Protein AF-A0A098M2M5-F1 (afdb_monomer_lite)

Foldseek 3Di:
DKKKKKFFAAPVRFTPDIDMDPPVCVPVVQVVQQVVCVVVVGQFMWMWMDDPRDTDDTDTDGPDPVSVVVVVVLQVVQQDPVRDGPVVVVVPDDRPPPDDDPDPDVDDDDDDDDDD

Organism: NCBI:txid268407

Secondary structure (DSSP, 8-state):
--EEEEEEE-TTS-EEEEEEEEGGGHHHHHHHHHHHHHHTT-SEEEEEEEETTEEEEEEEE-S-HHHHHHHHHHHGGGB-TTS-B-HHHHHTS--TT--S----SS----------

Structure (mmCIF, N/CA/C/O backbone):
data_AF-A0A098M2M5-F1
#
_entry.id   AF-A0A098M2M5-F1
#
loop_
_atom_site.group_PDB
_atom_site.id
_atom_site.type_symbol
_atom_site.label_atom_id
_atom_site.label_alt_id
_atom_site.label_comp_id
_atom_site.label_asym_id
_atom_site.label_entity_id
_atom_site.label_seq_id
_atom_site.pdbx_PDB_ins_code
_atom_site.Cartn_x
_atom_site.Cartn_y
_atom_site.Cartn_z
_atom_site.occupancy
_atom_site.B_iso_or_equiv
_atom_site.auth_seq_id
_atom_site.auth_comp_id
_atom_site.auth_asym_id
_atom_site.auth_atom_id
_atom_site.pdbx_PDB_model_num
ATOM 1 N N . MET A 1 1 ? -16.613 -8.668 6.244 1.00 77.12 1 MET A N 1
ATOM 2 C CA . MET A 1 1 ? -15.663 -9.357 5.345 1.00 77.12 1 MET A CA 1
ATOM 3 C C . MET A 1 1 ? -14.318 -8.645 5.441 1.00 77.12 1 MET A C 1
ATOM 5 O O . MET A 1 1 ? -14.329 -7.420 5.423 1.00 77.12 1 MET A O 1
ATOM 9 N N . LYS A 1 2 ? -13.206 -9.375 5.626 1.00 89.12 2 LYS A N 1
ATOM 10 C CA . LYS A 1 2 ? -11.846 -8.799 5.665 1.00 89.12 2 LYS A CA 1
ATOM 11 C C . LYS A 1 2 ? -11.382 -8.573 4.219 1.00 89.12 2 LYS A C 1
ATOM 13 O O . LYS A 1 2 ? -11.478 -9.492 3.402 1.00 89.12 2 LYS A O 1
ATOM 18 N N . THR A 1 3 ? -10.924 -7.371 3.895 1.00 90.62 3 THR A N 1
ATOM 19 C CA . THR A 1 3 ? -10.459 -6.990 2.549 1.00 90.62 3 THR A CA 1
ATOM 20 C C . THR A 1 3 ? -9.051 -6.428 2.622 1.00 90.62 3 THR A C 1
ATOM 22 O O . THR A 1 3 ? -8.657 -5.887 3.652 1.00 90.62 3 THR A O 1
ATOM 25 N N . VAL A 1 4 ? -8.298 -6.536 1.534 1.00 89.88 4 VAL A N 1
ATOM 26 C CA . VAL A 1 4 ? -6.998 -5.873 1.387 1.00 89.88 4 VAL A CA 1
ATOM 27 C C . VAL A 1 4 ? -7.114 -4.859 0.274 1.00 89.88 4 VAL A C 1
ATOM 29 O O . VAL A 1 4 ? -7.625 -5.181 -0.796 1.00 89.88 4 VAL A O 1
ATOM 32 N N . ARG A 1 5 ? -6.678 -3.638 0.552 1.00 90.06 5 ARG A N 1
ATOM 33 C CA . ARG A 1 5 ? -6.447 -2.610 -0.452 1.00 90.06 5 ARG A CA 1
ATOM 34 C C . ARG A 1 5 ? -4.983 -2.670 -0.848 1.00 90.06 5 ARG A C 1
ATOM 36 O O . ARG A 1 5 ? -4.138 -2.717 0.037 1.00 90.06 5 ARG A O 1
ATOM 43 N N . LEU A 1 6 ? -4.726 -2.671 -2.143 1.00 90.25 6 LEU A N 1
ATOM 44 C CA . LEU A 1 6 ? -3.400 -2.628 -2.745 1.00 90.25 6 LEU A CA 1
ATOM 45 C C . LEU A 1 6 ? -3.309 -1.334 -3.550 1.00 90.25 6 LEU A C 1
ATOM 47 O O . LEU A 1 6 ? -4.289 -0.947 -4.194 1.00 90.25 6 LEU A O 1
ATOM 51 N N . SER A 1 7 ? -2.159 -0.678 -3.505 1.00 89.25 7 SER A N 1
ATOM 52 C CA . SER A 1 7 ? -1.897 0.573 -4.199 1.00 89.25 7 SER A CA 1
ATOM 53 C C . SER A 1 7 ? -0.490 0.557 -4.790 1.00 89.25 7 SER A C 1
ATOM 55 O O . SER A 1 7 ? 0.475 0.311 -4.071 1.00 89.25 7 SER A O 1
ATOM 57 N N . LEU A 1 8 ? -0.362 0.848 -6.085 1.00 88.81 8 LEU A N 1
ATOM 58 C CA . LEU A 1 8 ? 0.947 1.042 -6.718 1.00 88.81 8 LEU A CA 1
ATOM 59 C C . LEU A 1 8 ? 1.450 2.449 -6.413 1.00 88.81 8 LEU A C 1
ATOM 61 O O . LEU A 1 8 ? 0.696 3.420 -6.549 1.00 88.81 8 LEU A O 1
ATOM 65 N N . ILE A 1 9 ? 2.718 2.545 -6.026 1.00 83.88 9 ILE A N 1
ATOM 66 C CA . ILE A 1 9 ? 3.387 3.802 -5.699 1.00 83.88 9 ILE A CA 1
ATOM 67 C C . ILE A 1 9 ? 4.444 4.079 -6.761 1.00 83.88 9 ILE A C 1
ATOM 69 O O . ILE A 1 9 ? 5.334 3.260 -6.952 1.00 83.88 9 ILE A O 1
ATOM 73 N N . ASN A 1 10 ? 4.387 5.221 -7.444 1.00 85.12 10 ASN A N 1
ATOM 74 C CA . ASN A 1 10 ? 5.430 5.603 -8.402 1.00 85.12 10 ASN A CA 1
ATOM 75 C C . ASN A 1 10 ? 6.724 6.050 -7.691 1.00 85.12 10 ASN A C 1
ATOM 77 O O . ASN A 1 10 ? 6.763 6.232 -6.474 1.00 85.12 10 ASN A O 1
ATOM 81 N N . ARG A 1 11 ? 7.796 6.289 -8.456 1.00 82.31 11 ARG A N 1
ATOM 82 C CA . ARG A 1 11 ? 9.105 6.730 -7.922 1.00 82.31 11 ARG A CA 1
ATOM 83 C C . ARG A 1 11 ? 9.077 8.078 -7.197 1.00 82.31 11 ARG A C 1
ATOM 85 O O . ARG A 1 11 ? 10.012 8.387 -6.470 1.00 82.31 11 ARG A O 1
ATOM 92 N N . GLN A 1 12 ? 8.022 8.867 -7.375 1.00 77.12 12 GLN A N 1
ATOM 93 C CA . GLN A 1 12 ? 7.797 10.138 -6.691 1.00 77.12 12 GLN A CA 1
ATOM 94 C C . GLN A 1 12 ? 7.015 9.969 -5.375 1.00 77.12 12 GLN A C 1
ATOM 96 O O . GLN A 1 12 ? 6.687 10.964 -4.732 1.00 77.12 12 GLN A O 1
ATOM 101 N N . GLY A 1 13 ? 6.702 8.733 -4.966 1.00 73.38 13 GLY A N 1
ATOM 102 C CA . GLY A 1 13 ? 5.946 8.448 -3.744 1.00 73.38 13 GLY A CA 1
ATOM 103 C C . GLY A 1 13 ? 4.438 8.686 -3.882 1.00 73.38 13 GLY A C 1
ATOM 104 O O . GLY A 1 13 ? 3.738 8.831 -2.880 1.00 73.38 13 GLY A O 1
ATOM 105 N N . GLN A 1 14 ? 3.920 8.761 -5.109 1.00 79.06 14 GLN A N 1
ATOM 106 C CA . GLN A 1 14 ? 2.508 9.021 -5.382 1.00 79.06 14 GLN A CA 1
ATOM 107 C C . GLN A 1 14 ? 1.760 7.721 -5.665 1.00 79.06 14 GLN A C 1
ATOM 109 O O . GLN A 1 14 ? 2.251 6.848 -6.379 1.00 79.06 14 GLN A O 1
ATOM 114 N N . ILE A 1 15 ? 0.535 7.625 -5.149 1.00 81.81 15 ILE A N 1
ATOM 115 C CA . ILE A 1 15 ? -0.385 6.536 -5.482 1.00 81.81 15 ILE A CA 1
ATOM 116 C C . ILE A 1 15 ? -0.893 6.751 -6.908 1.00 81.81 15 ILE A C 1
ATOM 118 O O . ILE A 1 15 ? -1.547 7.754 -7.181 1.00 81.81 15 ILE A O 1
ATOM 122 N N . ILE A 1 16 ? -0.628 5.795 -7.793 1.00 82.69 16 ILE A N 1
ATOM 123 C CA . ILE A 1 16 ? -1.061 5.846 -9.201 1.00 82.69 16 ILE A CA 1
ATOM 124 C C . ILE A 1 16 ? -2.231 4.909 -9.502 1.00 82.69 16 ILE A C 1
ATOM 126 O O . ILE A 1 16 ? -2.986 5.126 -10.444 1.00 82.69 16 ILE A O 1
ATOM 130 N N . ASN A 1 17 ? -2.395 3.854 -8.707 1.00 85.38 17 ASN A N 1
ATOM 131 C CA . ASN A 1 17 ? -3.470 2.885 -8.861 1.00 85.38 17 ASN A CA 1
ATOM 132 C C . ASN A 1 17 ? -3.856 2.355 -7.483 1.00 85.38 17 ASN A C 1
ATOM 134 O O . ASN A 1 17 ? -3.009 2.268 -6.596 1.00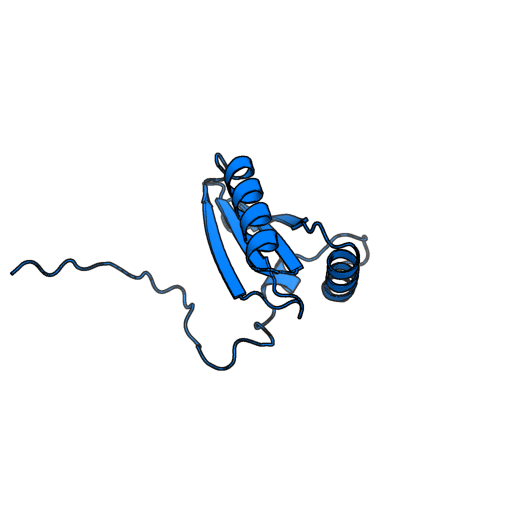 85.38 17 ASN A O 1
ATOM 138 N N . THR A 1 18 ? -5.130 2.034 -7.281 1.00 88.00 18 THR A N 1
ATOM 139 C CA . THR A 1 18 ? -5.633 1.412 -6.059 1.00 88.00 18 THR A CA 1
ATOM 140 C C . THR A 1 18 ? -6.762 0.446 -6.383 1.00 88.00 18 THR A C 1
ATOM 142 O O . THR A 1 18 ? -7.718 0.799 -7.068 1.00 88.00 18 THR A O 1
ATOM 145 N N . TRP A 1 19 ? -6.697 -0.759 -5.827 1.00 88.69 19 TRP A N 1
ATOM 146 C CA . TRP A 1 19 ? -7.754 -1.761 -5.942 1.00 88.69 19 TRP A CA 1
ATOM 147 C C . TRP A 1 19 ? -7.951 -2.499 -4.622 1.00 88.69 19 TRP A C 1
ATOM 149 O O . TRP A 1 19 ? -7.208 -2.321 -3.656 1.00 88.69 19 TRP A O 1
ATOM 159 N N . SER A 1 20 ? -9.021 -3.285 -4.526 1.00 91.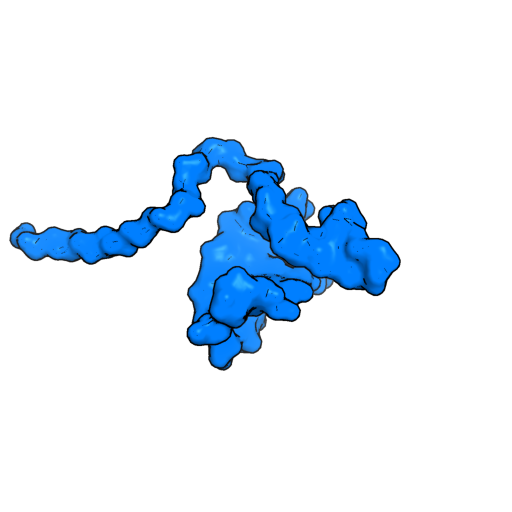00 20 SER A N 1
ATOM 160 C CA . SER A 1 20 ? -9.337 -4.049 -3.319 1.00 91.00 20 SER A CA 1
ATOM 161 C C . SER A 1 20 ? -9.721 -5.480 -3.653 1.00 91.00 20 SER A C 1
ATOM 163 O O . SER A 1 20 ? -10.413 -5.740 -4.633 1.00 91.00 20 SER A O 1
ATOM 165 N N . ILE A 1 21 ? -9.287 -6.404 -2.803 1.00 90.19 21 ILE A N 1
ATOM 166 C CA . ILE A 1 21 ? -9.509 -7.840 -2.952 1.00 90.19 21 ILE A CA 1
ATOM 167 C C . ILE A 1 21 ? -9.967 -8.479 -1.631 1.00 90.19 21 ILE A C 1
ATOM 169 O O . ILE A 1 21 ? -9.748 -7.921 -0.548 1.00 90.19 21 ILE A O 1
ATOM 173 N N . PRO A 1 22 ? -10.579 -9.675 -1.673 1.00 92.75 22 PRO A N 1
ATOM 174 C CA . PRO A 1 22 ? -10.812 -10.476 -0.476 1.00 92.75 22 PRO A CA 1
ATOM 175 C C . PRO A 1 22 ? -9.498 -10.843 0.223 1.00 92.75 22 PRO A C 1
ATOM 177 O O . PRO A 1 22 ? -8.547 -11.272 -0.427 1.00 92.75 22 PRO A O 1
ATOM 180 N N . TYR A 1 23 ? -9.460 -10.776 1.558 1.00 90.56 23 TYR A N 1
ATOM 181 C CA . TYR A 1 23 ? -8.251 -11.086 2.339 1.00 90.56 23 TYR A CA 1
ATOM 182 C C . TYR A 1 23 ? -7.686 -12.495 2.110 1.00 90.56 23 TYR A C 1
ATOM 184 O O . TYR A 1 23 ? -6.475 -12.701 2.205 1.00 90.56 23 TYR A O 1
ATOM 192 N N . ALA A 1 24 ? -8.548 -13.452 1.760 1.00 92.50 24 ALA A N 1
ATOM 193 C CA . ALA A 1 24 ? -8.145 -14.815 1.421 1.00 92.50 24 ALA A CA 1
ATOM 194 C C . ALA A 1 24 ? -7.171 -14.886 0.227 1.00 92.50 24 ALA A C 1
ATOM 196 O O . ALA A 1 24 ? -6.421 -15.846 0.124 1.00 92.50 24 ALA A O 1
ATOM 197 N N . ARG A 1 25 ? -7.155 -13.873 -0.653 1.00 90.81 25 ARG A N 1
ATOM 198 C CA . ARG A 1 25 ? -6.308 -13.825 -1.858 1.00 90.81 25 ARG A CA 1
ATOM 199 C C . ARG A 1 25 ? -5.093 -12.903 -1.722 1.00 90.81 25 ARG A C 1
ATOM 201 O O . ARG A 1 25 ? -4.433 -12.633 -2.716 1.00 90.81 25 ARG A O 1
ATOM 208 N N . ARG A 1 26 ? -4.810 -12.388 -0.519 1.00 90.12 26 ARG A N 1
ATOM 209 C CA . ARG A 1 26 ? -3.832 -11.301 -0.340 1.00 90.12 26 ARG A CA 1
ATOM 210 C C . ARG A 1 26 ? -2.415 -11.643 -0.790 1.00 90.12 26 ARG A C 1
ATOM 212 O O . ARG A 1 26 ? -1.777 -10.768 -1.339 1.00 90.12 26 ARG A O 1
ATOM 219 N N . ILE A 1 27 ? -1.959 -12.878 -0.561 1.00 89.38 27 ILE A N 1
ATOM 220 C CA . ILE A 1 27 ? -0.575 -13.286 -0.850 1.00 89.38 27 ILE A CA 1
ATOM 221 C C . ILE A 1 27 ? -0.361 -13.273 -2.363 1.00 89.38 27 ILE A C 1
ATOM 223 O O . ILE A 1 27 ? 0.362 -12.426 -2.860 1.00 89.38 27 ILE A O 1
ATOM 227 N N . ALA A 1 28 ? -1.139 -14.077 -3.094 1.00 91.44 28 ALA A N 1
ATOM 228 C CA . ALA A 1 28 ? -1.064 -14.123 -4.553 1.00 91.44 28 ALA A CA 1
ATOM 229 C C . ALA A 1 28 ? -1.280 -12.751 -5.218 1.00 91.44 28 ALA A C 1
ATOM 231 O O . ALA A 1 28 ? -0.683 -12.452 -6.243 1.00 91.44 28 ALA A O 1
ATOM 232 N N . ALA A 1 29 ? -2.145 -11.903 -4.655 1.00 89.44 29 ALA A N 1
ATOM 233 C CA . ALA A 1 29 ? -2.354 -10.565 -5.197 1.00 89.44 29 ALA A CA 1
ATOM 234 C C . ALA A 1 29 ? -1.226 -9.581 -4.865 1.00 89.44 29 ALA A C 1
ATOM 236 O O . ALA A 1 29 ? -1.035 -8.644 -5.632 1.00 89.44 29 ALA A O 1
ATOM 237 N N . LEU A 1 30 ? -0.530 -9.756 -3.738 1.00 90.75 30 LEU A N 1
ATOM 238 C CA . LEU A 1 30 ? 0.649 -8.966 -3.397 1.00 90.75 30 LEU A CA 1
ATOM 239 C C . LEU A 1 30 ? 1.817 -9.357 -4.301 1.00 90.75 30 LEU A C 1
ATOM 241 O O . LEU A 1 30 ? 2.434 -8.460 -4.854 1.00 90.75 30 LEU A O 1
ATOM 245 N N . ASP A 1 31 ? 2.034 -10.654 -4.531 1.00 91.69 31 ASP A N 1
ATOM 246 C CA . ASP A 1 31 ? 3.075 -11.148 -5.443 1.00 91.69 31 ASP A CA 1
ATOM 247 C C . ASP A 1 31 ? 2.888 -10.550 -6.847 1.00 91.69 31 ASP A C 1
ATOM 249 O O . ASP A 1 31 ? 3.756 -9.846 -7.350 1.00 91.69 31 ASP A O 1
ATOM 253 N N . VAL A 1 32 ? 1.681 -10.675 -7.414 1.00 92.00 32 VAL A N 1
ATOM 254 C CA . VAL A 1 32 ? 1.348 -10.078 -8.722 1.00 92.00 32 VAL A CA 1
ATOM 255 C C . VAL A 1 32 ? 1.487 -8.551 -8.718 1.00 92.00 32 VAL A C 1
ATOM 257 O O . VAL A 1 32 ? 1.855 -7.953 -9.728 1.00 92.00 32 VAL A O 1
ATOM 260 N N . ALA A 1 33 ? 1.163 -7.884 -7.607 1.00 90.88 33 ALA A N 1
ATOM 261 C CA . ALA A 1 33 ? 1.317 -6.436 -7.503 1.00 90.88 33 ALA A CA 1
ATOM 262 C C . ALA A 1 33 ? 2.791 -6.017 -7.483 1.00 90.88 33 ALA A C 1
ATOM 264 O O . ALA A 1 33 ? 3.122 -4.978 -8.052 1.00 90.88 33 ALA A O 1
ATOM 265 N N . MET A 1 34 ? 3.645 -6.799 -6.822 1.00 91.44 34 MET A N 1
ATOM 266 C CA . MET A 1 34 ? 5.083 -6.567 -6.732 1.00 91.44 34 MET A CA 1
ATOM 267 C C . MET A 1 34 ? 5.759 -6.795 -8.083 1.00 91.44 34 MET A C 1
ATOM 269 O O . MET A 1 34 ? 6.490 -5.911 -8.525 1.00 91.44 34 MET A O 1
ATOM 273 N N . ASP A 1 35 ? 5.427 -7.885 -8.779 1.00 92.25 35 ASP A N 1
ATOM 274 C CA . ASP A 1 35 ? 5.911 -8.155 -10.141 1.00 92.25 35 ASP A CA 1
ATOM 275 C C . ASP A 1 35 ? 5.542 -7.000 -11.077 1.00 92.25 35 ASP A C 1
ATOM 277 O O . ASP A 1 35 ? 6.387 -6.418 -11.754 1.00 92.25 35 ASP A O 1
ATOM 281 N N . ARG A 1 36 ? 4.277 -6.571 -11.029 1.00 88.94 36 ARG A N 1
ATOM 282 C CA . ARG A 1 36 ? 3.799 -5.427 -11.807 1.00 88.94 36 ARG A CA 1
ATOM 283 C C . ARG A 1 36 ? 4.513 -4.125 -11.439 1.00 88.94 36 ARG A C 1
ATOM 285 O O . ARG A 1 36 ? 4.774 -3.300 -12.312 1.00 88.94 36 ARG A O 1
ATOM 292 N N . ALA A 1 37 ? 4.788 -3.899 -10.154 1.00 88.75 37 ALA A N 1
ATOM 293 C CA . ALA A 1 37 ? 5.525 -2.723 -9.711 1.00 88.75 37 ALA A CA 1
ATOM 294 C C . ALA A 1 37 ? 6.945 -2.706 -10.291 1.00 88.75 37 ALA A C 1
ATOM 296 O O . ALA A 1 37 ? 7.428 -1.644 -10.677 1.00 88.75 37 ALA A O 1
ATOM 297 N N . GLU A 1 38 ? 7.587 -3.864 -10.394 1.00 87.94 38 GLU A N 1
ATOM 298 C CA . GLU A 1 38 ? 8.910 -4.006 -10.991 1.00 87.94 38 GLU A CA 1
ATOM 299 C C . GLU A 1 38 ? 8.883 -3.799 -12.511 1.00 87.94 38 GLU A C 1
ATOM 301 O O . GLU A 1 38 ? 9.621 -2.953 -13.020 1.00 87.94 38 GLU A O 1
ATOM 306 N N . GLU A 1 39 ? 7.981 -4.484 -13.219 1.00 89.44 39 GLU A N 1
ATOM 307 C CA . GLU A 1 39 ? 7.825 -4.390 -14.678 1.00 89.44 39 GLU A CA 1
ATOM 308 C C . GLU A 1 39 ? 7.510 -2.964 -15.149 1.00 89.44 39 GLU A C 1
ATOM 310 O O . GLU A 1 39 ? 8.066 -2.484 -16.137 1.00 89.44 39 GLU A O 1
ATOM 315 N N . GLU A 1 40 ? 6.635 -2.259 -14.429 1.00 86.56 40 GLU A N 1
ATOM 316 C CA . GLU A 1 40 ? 6.231 -0.890 -14.762 1.00 86.56 40 GLU A CA 1
ATOM 317 C C . GLU A 1 40 ? 7.168 0.179 -14.154 1.00 86.56 40 GLU A C 1
ATOM 319 O O . GLU A 1 40 ? 6.964 1.380 -14.352 1.00 86.56 40 GLU A O 1
ATOM 324 N N . GLY A 1 41 ? 8.218 -0.227 -13.429 1.00 86.12 41 GLY A N 1
ATOM 325 C CA . GLY A 1 41 ? 9.237 0.673 -12.883 1.00 86.12 41 GLY A CA 1
ATOM 326 C C . GLY A 1 41 ? 8.774 1.541 -11.706 1.00 86.12 41 GLY A C 1
ATOM 327 O O . GLY A 1 41 ? 9.351 2.611 -11.465 1.00 86.12 41 GLY A O 1
ATOM 328 N N . HIS A 1 42 ? 7.766 1.093 -10.964 1.00 89.06 42 HIS A N 1
ATOM 329 C CA . HIS A 1 42 ? 7.215 1.746 -9.777 1.00 89.06 42 HIS A CA 1
ATOM 330 C C . HIS A 1 42 ? 8.148 1.640 -8.564 1.00 89.06 42 HIS A C 1
ATOM 332 O O . HIS A 1 42 ? 9.117 0.885 -8.539 1.00 89.06 42 HIS A O 1
ATO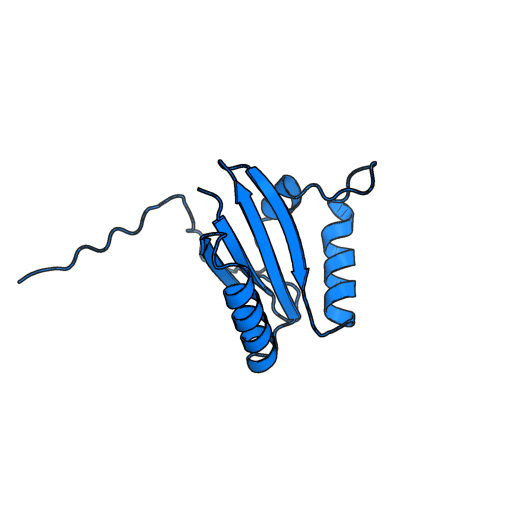M 338 N N . ALA A 1 43 ? 7.881 2.449 -7.540 1.00 86.50 43 ALA A N 1
ATOM 339 C CA . ALA A 1 43 ? 8.613 2.412 -6.279 1.00 86.50 43 ALA A CA 1
ATOM 340 C C . ALA A 1 43 ? 8.264 1.188 -5.435 1.00 86.50 43 ALA A C 1
ATOM 342 O O . ALA A 1 43 ? 9.106 0.752 -4.660 1.00 86.50 43 ALA A O 1
ATOM 343 N N . GLY A 1 44 ? 7.046 0.662 -5.539 1.00 90.69 44 GLY A N 1
ATOM 344 C CA . GLY A 1 44 ? 6.604 -0.493 -4.765 1.00 90.69 44 GLY A CA 1
ATOM 345 C C . GLY A 1 44 ? 5.092 -0.544 -4.602 1.00 90.69 44 GLY A C 1
ATOM 346 O O . GLY A 1 44 ? 4.345 0.181 -5.272 1.00 90.69 44 GLY A O 1
ATOM 347 N N . VAL A 1 45 ? 4.650 -1.391 -3.680 1.00 91.12 45 VAL A N 1
ATOM 348 C CA . VAL A 1 45 ? 3.241 -1.640 -3.388 1.00 91.12 45 VAL A CA 1
ATOM 349 C C . VAL A 1 45 ? 2.947 -1.253 -1.950 1.00 91.12 45 VAL A C 1
ATOM 351 O O . VAL A 1 45 ? 3.526 -1.776 -1.002 1.00 91.12 45 VAL A O 1
ATOM 354 N N . LEU A 1 46 ? 1.984 -0.360 -1.780 1.00 89.06 46 LEU A N 1
ATOM 355 C CA . LEU A 1 46 ? 1.366 -0.105 -0.493 1.00 89.06 46 LEU A CA 1
ATOM 356 C C . LEU A 1 46 ? 0.161 -1.028 -0.322 1.00 89.06 46 LEU A C 1
ATOM 358 O O . LEU A 1 46 ? -0.683 -1.116 -1.214 1.00 89.06 46 LEU A O 1
ATOM 362 N N . TRP A 1 47 ? 0.020 -1.665 0.837 1.00 89.31 47 TRP A N 1
ATOM 363 C CA . TRP A 1 47 ? -1.171 -2.446 1.142 1.00 89.31 47 TRP A CA 1
ATOM 364 C C . TRP A 1 47 ? -1.706 -2.210 2.542 1.00 89.31 47 TRP A C 1
ATOM 366 O O . TRP A 1 47 ? -0.994 -1.870 3.486 1.00 89.31 47 TRP A O 1
ATOM 376 N N . SER A 1 48 ? -3.023 -2.344 2.671 1.00 88.19 48 SER A N 1
ATOM 377 C CA . SER A 1 48 ? -3.722 -2.138 3.934 1.00 88.19 48 SER A CA 1
ATOM 378 C C . SER A 1 48 ? -4.876 -3.107 4.082 1.00 88.19 48 SER A C 1
ATOM 380 O O . SER A 1 48 ? -5.677 -3.321 3.170 1.00 88.19 48 SER A O 1
ATOM 382 N N . VAL A 1 49 ? -4.989 -3.681 5.267 1.00 88.75 49 VAL A N 1
ATOM 383 C CA . VAL A 1 49 ? -5.997 -4.673 5.602 1.00 88.75 49 VAL A CA 1
ATOM 384 C C . VAL A 1 49 ? -7.138 -3.999 6.341 1.00 88.75 49 VAL A C 1
ATOM 386 O O . VAL A 1 49 ? -6.937 -3.406 7.397 1.00 88.75 49 VAL A O 1
ATOM 389 N N . PHE A 1 50 ? -8.355 -4.163 5.837 1.00 85.50 50 PHE A N 1
ATOM 390 C CA . PHE A 1 50 ? -9.566 -3.622 6.439 1.00 85.50 50 PHE A CA 1
ATOM 391 C C . PHE A 1 50 ? -10.435 -4.738 7.007 1.00 85.50 50 PHE A C 1
ATOM 393 O O . PHE A 1 50 ? -10.728 -5.734 6.339 1.00 85.50 50 PHE A O 1
ATOM 400 N N . ASN A 1 51 ? -10.906 -4.550 8.236 1.00 85.44 51 ASN A N 1
ATOM 401 C CA . ASN A 1 51 ? -11.903 -5.406 8.861 1.00 85.44 51 ASN A CA 1
ATOM 402 C C . ASN A 1 51 ? -12.988 -4.540 9.505 1.00 85.44 51 ASN A C 1
ATOM 404 O O . ASN A 1 51 ? -12.697 -3.718 10.369 1.00 85.44 51 ASN A O 1
ATOM 408 N N . LYS A 1 52 ? -14.245 -4.716 9.075 1.00 83.19 52 LYS A N 1
ATOM 409 C CA . LYS A 1 52 ? -15.409 -3.959 9.582 1.00 83.19 52 LYS A CA 1
ATOM 410 C C . LYS A 1 52 ? -15.193 -2.429 9.578 1.00 83.19 52 LYS A C 1
ATOM 412 O O . LYS A 1 52 ? -15.537 -1.751 10.538 1.00 83.19 52 LYS A O 1
ATOM 417 N N . GLY A 1 53 ? -14.595 -1.899 8.509 1.00 73.69 53 GLY A N 1
ATOM 418 C CA . GLY A 1 53 ? -14.357 -0.458 8.344 1.00 73.69 53 GLY A CA 1
ATOM 419 C C . GLY A 1 53 ? -13.159 0.105 9.116 1.00 73.69 53 GLY A C 1
ATOM 420 O O . GLY A 1 53 ? -12.899 1.296 9.009 1.00 73.69 53 GLY A O 1
ATOM 421 N N . LYS A 1 54 ? -12.414 -0.728 9.855 1.00 77.88 54 LYS A N 1
ATOM 422 C CA . LYS A 1 54 ? -11.172 -0.335 10.530 1.00 77.88 54 LYS A CA 1
ATOM 423 C C . LYS A 1 54 ? -9.960 -0.904 9.809 1.00 77.88 54 LYS A C 1
ATOM 425 O O . LYS A 1 54 ? -9.979 -2.076 9.418 1.00 77.88 54 LYS A O 1
ATOM 430 N N . THR A 1 55 ? -8.909 -0.102 9.682 1.00 80.81 55 THR A N 1
ATOM 431 C CA . THR A 1 55 ? -7.604 -0.585 9.225 1.00 80.81 55 THR A CA 1
ATOM 432 C C . THR A 1 55 ? -6.957 -1.407 10.342 1.00 80.81 55 THR A C 1
ATOM 434 O O . THR A 1 55 ? -7.020 -1.031 11.509 1.00 80.81 55 THR A O 1
ATOM 437 N N . GLN A 1 56 ? -6.423 -2.578 10.008 1.00 82.00 56 GLN A N 1
ATOM 438 C CA . GLN A 1 56 ? -5.818 -3.524 10.955 1.00 82.00 56 GLN A CA 1
ATOM 439 C C . GLN A 1 56 ? -4.317 -3.665 10.728 1.00 82.00 56 GLN A C 1
ATOM 441 O O . GLN A 1 56 ? -3.552 -3.716 11.681 1.00 82.00 56 GLN A O 1
ATOM 446 N N . GLU A 1 57 ? -3.912 -3.738 9.463 1.00 81.88 57 GLU A N 1
ATOM 447 C CA . GLU A 1 57 ? -2.520 -3.903 9.053 1.00 81.88 57 GLU A CA 1
ATOM 448 C C . GLU A 1 57 ? -2.248 -2.931 7.907 1.00 81.88 57 GLU A C 1
ATOM 450 O O . GLU A 1 57 ? -3.158 -2.586 7.142 1.00 81.88 57 GLU A O 1
ATOM 455 N N . PHE A 1 58 ? -1.000 -2.496 7.809 1.00 84.00 58 PHE A N 1
ATOM 456 C CA . PHE A 1 58 ? -0.520 -1.568 6.803 1.00 84.00 58 PHE A CA 1
ATOM 457 C C . PHE A 1 58 ? 0.963 -1.827 6.573 1.00 84.00 58 PHE A C 1
ATOM 459 O O . PHE A 1 58 ? 1.712 -1.930 7.545 1.00 84.00 58 PHE A O 1
ATOM 466 N N . ALA A 1 59 ? 1.382 -1.898 5.316 1.00 86.75 59 ALA A N 1
ATOM 467 C CA . ALA A 1 59 ? 2.788 -1.988 4.964 1.00 86.75 59 ALA A CA 1
ATOM 468 C C . ALA A 1 59 ? 3.044 -1.409 3.572 1.00 86.75 59 ALA A C 1
ATOM 470 O O . ALA A 1 59 ? 2.131 -1.248 2.758 1.00 86.75 59 ALA A O 1
ATOM 471 N N . PHE A 1 60 ? 4.311 -1.099 3.332 1.00 88.12 60 PHE A N 1
ATOM 472 C CA . PHE A 1 60 ? 4.845 -0.749 2.029 1.00 88.12 60 PHE A CA 1
ATOM 473 C C . PHE A 1 60 ? 5.968 -1.727 1.706 1.00 88.12 60 PHE A C 1
ATOM 475 O O . PHE A 1 60 ? 6.947 -1.789 2.449 1.00 88.12 60 PHE A O 1
ATOM 482 N N . ASP A 1 61 ? 5.810 -2.458 0.610 1.00 89.88 61 ASP A N 1
ATOM 483 C CA . ASP A 1 61 ? 6.794 -3.408 0.111 1.00 89.88 61 ASP A CA 1
ATOM 484 C C . ASP A 1 61 ? 7.446 -2.866 -1.159 1.00 89.88 61 ASP A C 1
ATOM 486 O O . ASP A 1 61 ? 6.794 -2.292 -2.036 1.00 89.88 61 ASP A O 1
ATOM 490 N N . SER A 1 62 ? 8.762 -3.025 -1.248 1.00 88.44 62 SER A N 1
ATOM 491 C CA . SER A 1 62 ? 9.563 -2.566 -2.377 1.00 88.44 62 SER A CA 1
ATOM 492 C C . SER A 1 62 ? 10.858 -3.365 -2.474 1.00 88.44 62 SER A C 1
ATOM 494 O O . SER A 1 62 ? 11.487 -3.655 -1.459 1.00 88.44 62 SER A O 1
ATOM 496 N N . HIS A 1 63 ? 11.297 -3.660 -3.699 1.00 85.69 63 HIS A N 1
ATOM 497 C CA . HIS A 1 63 ? 12.638 -4.193 -3.969 1.00 85.69 63 HIS A CA 1
ATOM 498 C C . HIS A 1 63 ? 13.718 -3.097 -3.992 1.00 85.69 63 HIS A C 1
ATOM 500 O O . HIS A 1 63 ? 14.906 -3.399 -4.063 1.00 85.69 63 HIS A O 1
ATOM 506 N N . ASN A 1 64 ? 13.334 -1.817 -3.923 1.00 82.44 64 ASN A N 1
ATOM 507 C CA . ASN A 1 64 ? 14.248 -0.684 -3.972 1.00 82.44 64 ASN A CA 1
ATOM 508 C C . ASN A 1 64 ? 14.464 -0.080 -2.566 1.00 82.44 64 ASN A C 1
ATOM 510 O O . ASN A 1 64 ? 13.573 0.602 -2.049 1.00 82.44 64 ASN A O 1
ATOM 514 N N . PRO A 1 65 ? 15.662 -0.220 -1.964 1.00 83.31 65 PRO A N 1
ATOM 515 C CA . PRO A 1 65 ? 15.956 0.326 -0.635 1.00 83.31 65 PRO A CA 1
ATOM 516 C C . PRO A 1 65 ? 15.747 1.841 -0.520 1.00 83.31 65 PRO A C 1
ATOM 518 O O . PRO A 1 65 ? 15.352 2.340 0.534 1.00 83.31 65 PRO A O 1
ATOM 521 N N . TRP A 1 66 ? 15.972 2.589 -1.604 1.00 82.00 66 TRP A N 1
ATOM 522 C CA . TRP A 1 66 ? 15.736 4.032 -1.631 1.00 82.00 66 TRP A CA 1
ATOM 523 C C . TRP A 1 66 ? 14.245 4.370 -1.531 1.00 82.00 66 TRP A C 1
ATOM 525 O O . TRP A 1 66 ? 13.872 5.298 -0.814 1.00 82.00 66 TRP A O 1
ATOM 535 N N . ALA A 1 67 ? 13.380 3.591 -2.186 1.00 80.75 67 ALA A N 1
ATOM 536 C CA . ALA A 1 67 ? 11.933 3.770 -2.091 1.00 80.75 67 ALA A CA 1
ATOM 537 C C . ALA A 1 67 ? 11.424 3.485 -0.672 1.00 80.75 67 ALA A C 1
ATOM 539 O O . ALA A 1 67 ? 10.596 4.236 -0.157 1.00 80.75 67 ALA A O 1
ATOM 540 N N . ILE A 1 68 ? 11.968 2.454 -0.013 1.00 83.06 68 ILE A N 1
ATOM 541 C CA . ILE A 1 68 ? 11.672 2.153 1.396 1.00 83.06 68 ILE A CA 1
ATOM 542 C C . ILE A 1 68 ? 12.054 3.341 2.286 1.00 83.06 68 ILE A C 1
ATOM 544 O O . ILE A 1 68 ? 11.253 3.767 3.115 1.00 83.06 68 ILE A O 1
ATOM 548 N N . ALA A 1 69 ? 13.246 3.915 2.094 1.00 82.25 69 ALA A N 1
ATOM 549 C CA . ALA A 1 69 ? 13.716 5.054 2.882 1.00 82.25 69 ALA A CA 1
ATOM 550 C C . ALA A 1 69 ? 12.852 6.312 2.682 1.00 82.25 69 ALA A C 1
ATOM 552 O O . ALA A 1 69 ? 12.496 6.981 3.655 1.00 82.25 69 ALA A O 1
ATOM 553 N N . LEU A 1 70 ? 12.472 6.620 1.437 1.00 78.75 70 LEU A N 1
ATOM 554 C CA . LEU A 1 70 ? 11.559 7.726 1.141 1.00 78.75 70 LEU A CA 1
ATOM 555 C C . LEU A 1 70 ? 10.196 7.531 1.797 1.00 78.75 70 LEU A C 1
ATOM 557 O O . LEU A 1 70 ? 9.665 8.452 2.42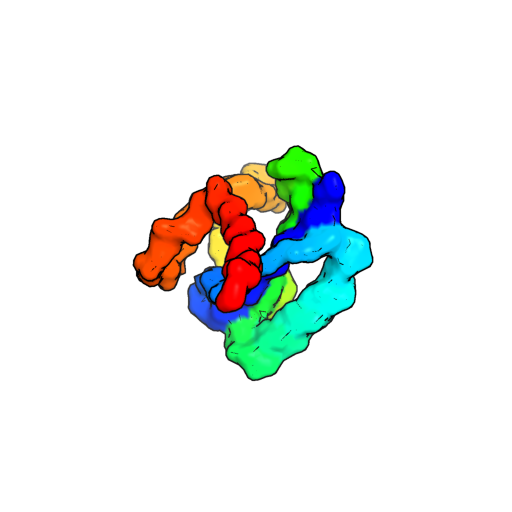0 1.00 78.75 70 LEU A O 1
ATOM 561 N N . PHE A 1 71 ? 9.641 6.329 1.675 1.00 78.75 71 PHE A N 1
ATOM 562 C CA . PHE A 1 71 ? 8.353 6.011 2.260 1.00 78.75 71 PHE A CA 1
ATOM 563 C C . PHE A 1 71 ? 8.399 6.090 3.793 1.00 78.75 71 PHE A C 1
ATOM 565 O O . PHE A 1 71 ? 7.513 6.688 4.405 1.00 78.75 71 PHE A O 1
ATOM 572 N N . ALA A 1 72 ? 9.468 5.585 4.417 1.00 81.88 72 ALA A N 1
ATOM 573 C CA . ALA A 1 72 ? 9.705 5.707 5.855 1.00 81.88 72 ALA A CA 1
ATOM 574 C C . ALA A 1 72 ? 9.727 7.180 6.309 1.00 81.88 72 ALA A C 1
ATOM 576 O O . ALA A 1 72 ? 9.074 7.546 7.288 1.00 81.88 72 ALA A O 1
ATOM 577 N N . ALA A 1 73 ? 10.402 8.056 5.558 1.00 81.38 73 ALA A N 1
ATOM 578 C CA . ALA A 1 73 ? 10.403 9.491 5.833 1.00 81.38 73 ALA A CA 1
ATOM 579 C C . ALA A 1 73 ? 9.004 10.122 5.679 1.00 81.38 73 ALA A C 1
ATOM 581 O O . ALA A 1 73 ? 8.629 11.000 6.457 1.00 81.38 73 ALA A O 1
ATOM 582 N N . GLN A 1 74 ? 8.206 9.655 4.714 1.00 78.06 74 GLN A N 1
ATOM 583 C CA . GLN A 1 74 ? 6.848 10.147 4.466 1.00 78.06 74 GLN A CA 1
ATOM 584 C C . GLN A 1 74 ? 5.851 9.741 5.560 1.00 78.06 74 GLN A C 1
ATOM 586 O O . GLN A 1 74 ? 4.935 10.511 5.860 1.00 78.06 74 GLN A O 1
ATOM 591 N N . ILE A 1 75 ? 6.015 8.564 6.174 1.00 80.06 75 ILE A N 1
ATOM 592 C CA . ILE A 1 75 ? 5.153 8.117 7.281 1.00 80.06 75 ILE A CA 1
ATOM 593 C C . ILE A 1 75 ? 5.563 8.708 8.634 1.00 80.06 75 ILE A C 1
ATOM 595 O O . ILE A 1 75 ? 4.736 8.753 9.543 1.00 80.06 75 ILE A O 1
ATOM 599 N N . GLN A 1 76 ? 6.791 9.222 8.768 1.00 82.75 76 GLN A N 1
ATOM 600 C CA . GLN A 1 76 ? 7.322 9.775 10.018 1.00 82.75 76 GLN A CA 1
ATOM 601 C C . GLN A 1 76 ? 6.387 10.791 10.716 1.00 82.75 76 GLN A C 1
ATOM 603 O O . GLN A 1 76 ? 6.200 10.676 11.928 1.00 82.75 76 GLN A O 1
ATOM 608 N N . PRO A 1 77 ? 5.722 11.740 10.018 1.00 85.06 77 PRO A N 1
ATOM 609 C CA . PRO A 1 77 ? 4.792 12.692 10.646 1.00 85.06 77 PRO A CA 1
ATOM 610 C C . PRO A 1 77 ? 3.509 12.061 11.217 1.00 85.06 77 PRO A C 1
ATOM 612 O O . PRO A 1 77 ? 2.760 12.714 11.954 1.00 85.06 77 PRO A O 1
ATOM 615 N N . PHE A 1 78 ? 3.229 10.813 10.842 1.00 83.56 78 PHE A N 1
ATOM 616 C CA . PHE A 1 78 ? 2.056 10.034 11.238 1.00 83.56 78 PHE A CA 1
ATOM 617 C C . PHE A 1 78 ? 2.391 8.990 12.303 1.00 83.56 78 PHE A C 1
ATOM 619 O O . PHE A 1 78 ? 1.492 8.315 12.799 1.00 83.56 78 PHE A O 1
ATOM 626 N N . MET A 1 79 ? 3.660 8.873 12.690 1.00 81.88 79 MET A N 1
ATOM 627 C CA . MET A 1 79 ? 4.061 8.047 13.818 1.00 81.88 79 MET A CA 1
ATOM 628 C C . MET A 1 79 ? 3.534 8.662 15.119 1.00 81.88 79 MET A C 1
ATOM 630 O O . MET A 1 79 ? 3.655 9.862 15.374 1.00 81.88 79 MET A O 1
ATOM 634 N N . THR A 1 80 ? 2.916 7.836 15.953 1.00 80.62 80 THR A N 1
ATOM 635 C CA . THR A 1 80 ? 2.466 8.214 17.289 1.00 80.62 80 THR A CA 1
ATOM 636 C C . THR A 1 80 ? 3.656 8.277 18.247 1.00 80.62 80 THR A C 1
ATOM 638 O O . THR A 1 80 ? 4.720 7.707 18.000 1.00 80.62 80 THR A O 1
ATOM 641 N N . LYS A 1 81 ? 3.459 8.908 19.411 1.00 79.06 81 LYS A N 1
ATOM 642 C CA . LYS A 1 81 ? 4.459 8.939 20.496 1.00 79.06 81 LYS A CA 1
ATOM 643 C C . LYS A 1 81 ? 4.866 7.544 20.996 1.00 79.06 81 LYS A C 1
ATOM 645 O O . LYS A 1 81 ? 5.897 7.417 21.643 1.00 79.06 81 LYS A O 1
ATOM 650 N N . HIS A 1 82 ? 4.068 6.518 20.699 1.00 76.75 82 HIS A N 1
ATOM 651 C CA . HIS A 1 82 ? 4.322 5.125 21.066 1.00 76.75 82 HIS A CA 1
ATOM 652 C C . HIS A 1 82 ? 5.090 4.347 19.984 1.00 76.75 82 HIS A C 1
ATOM 654 O O . HIS A 1 82 ? 5.252 3.138 20.113 1.00 76.75 82 HIS A O 1
ATOM 660 N N . GLY A 1 83 ? 5.539 5.009 18.910 1.00 72.19 83 GLY A N 1
ATOM 661 C CA . GLY A 1 83 ? 6.277 4.367 17.819 1.00 72.19 83 GLY A CA 1
ATOM 662 C C . GLY A 1 83 ? 5.404 3.538 16.873 1.00 72.19 83 GLY A C 1
ATOM 663 O O . GLY A 1 83 ? 5.932 2.786 16.061 1.00 72.19 83 GLY A O 1
ATOM 664 N N . THR A 1 84 ? 4.078 3.667 16.952 1.00 76.94 84 THR A N 1
ATOM 665 C CA . THR A 1 84 ? 3.130 3.023 16.030 1.00 76.94 84 THR A CA 1
ATOM 666 C C . THR A 1 84 ? 2.626 4.016 14.990 1.00 76.94 84 THR A C 1
ATOM 668 O O . THR A 1 84 ? 2.525 5.205 15.275 1.00 76.94 84 THR A O 1
ATOM 671 N N . LEU A 1 85 ? 2.281 3.554 13.790 1.00 78.00 85 LEU A N 1
ATOM 672 C CA . LEU A 1 85 ? 1.723 4.409 12.741 1.00 78.00 85 LEU A C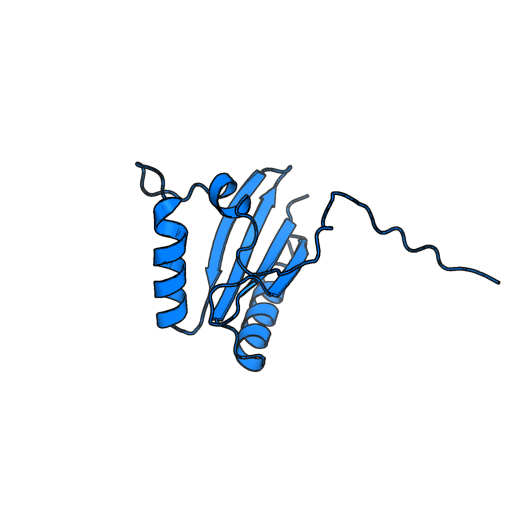A 1
ATOM 673 C C . LEU A 1 85 ? 0.234 4.710 12.994 1.00 78.00 85 LEU A C 1
ATOM 675 O O . LEU A 1 85 ? -0.570 3.788 13.134 1.00 78.00 85 LEU A O 1
ATOM 679 N N . ASP A 1 86 ? -0.156 5.987 12.976 1.00 81.94 86 ASP A N 1
ATOM 680 C CA . ASP A 1 86 ? -1.558 6.408 12.868 1.00 81.94 86 ASP A CA 1
ATOM 681 C C . ASP A 1 86 ? -2.021 6.278 11.407 1.00 81.94 86 ASP A C 1
ATOM 683 O O . ASP A 1 86 ? -1.965 7.217 10.603 1.00 81.94 86 ASP A O 1
ATOM 687 N N . ILE A 1 87 ? -2.444 5.062 11.056 1.00 72.44 87 ILE A N 1
ATOM 688 C CA . ILE A 1 87 ? -2.830 4.698 9.689 1.00 72.44 87 ILE A CA 1
ATOM 689 C C . ILE A 1 87 ? -4.054 5.498 9.228 1.00 72.44 87 ILE A C 1
ATOM 691 O O . ILE A 1 87 ? -4.116 5.917 8.075 1.00 72.44 87 ILE A O 1
ATOM 695 N N . ASP A 1 88 ? -5.017 5.757 10.114 1.00 73.88 88 ASP A N 1
ATOM 696 C CA . ASP A 1 88 ? -6.228 6.494 9.748 1.00 73.88 88 ASP A CA 1
ATOM 697 C C . ASP A 1 88 ? -5.907 7.951 9.401 1.00 73.88 88 ASP A C 1
ATOM 699 O O . ASP A 1 88 ? -6.494 8.506 8.470 1.00 73.88 88 ASP A O 1
ATOM 703 N N . ARG A 1 89 ? -4.951 8.575 10.098 1.00 76.31 89 ARG A N 1
ATOM 704 C CA . ARG A 1 89 ? -4.455 9.912 9.753 1.00 76.31 89 ARG A CA 1
ATOM 705 C C . ARG A 1 89 ? -3.639 9.903 8.463 1.00 76.31 89 ARG A C 1
ATOM 707 O O . ARG A 1 89 ? -3.809 10.809 7.648 1.00 76.31 89 ARG A O 1
ATOM 714 N N . PHE A 1 90 ? -2.794 8.894 8.256 1.00 76.12 90 PHE A N 1
ATOM 715 C CA . PHE A 1 90 ? -2.007 8.748 7.030 1.00 76.12 90 PHE A CA 1
ATOM 716 C C . PHE A 1 90 ? -2.903 8.585 5.791 1.00 76.12 90 PHE A C 1
ATOM 718 O O . PHE A 1 90 ? -2.733 9.300 4.805 1.00 76.12 90 PHE A O 1
ATOM 725 N N . MET A 1 91 ? -3.913 7.715 5.867 1.00 69.50 91 MET A N 1
ATOM 726 C CA . MET A 1 91 ? -4.822 7.399 4.757 1.00 69.50 91 MET A CA 1
ATOM 727 C C . MET A 1 91 ? -5.823 8.517 4.432 1.00 69.50 91 MET A C 1
ATOM 729 O O . MET A 1 91 ? -6.451 8.483 3.377 1.00 69.50 91 MET A O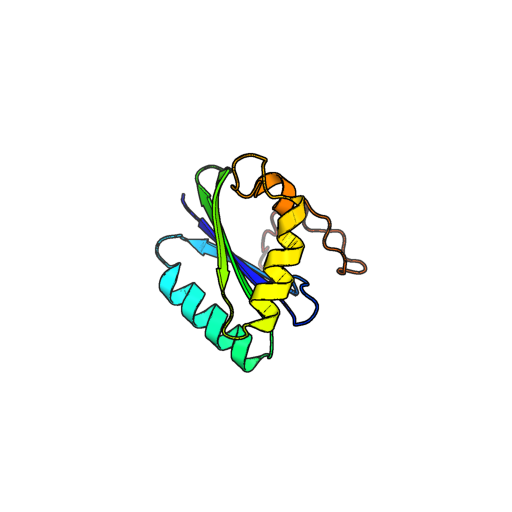 1
ATOM 733 N N . ARG A 1 92 ? -5.992 9.508 5.317 1.00 72.25 92 ARG A N 1
ATOM 734 C CA . ARG A 1 92 ? -6.811 10.709 5.068 1.00 72.25 92 ARG A CA 1
ATOM 735 C C . ARG A 1 92 ? -6.065 11.808 4.308 1.00 72.25 92 ARG A C 1
ATOM 737 O O . ARG A 1 92 ? -6.664 12.853 4.056 1.00 72.25 92 ARG A O 1
ATOM 744 N N . GLN A 1 93 ? -4.787 11.620 3.965 1.00 62.16 93 GLN A N 1
ATOM 745 C CA . GLN A 1 93 ? -4.067 12.612 3.172 1.00 62.16 93 GLN A CA 1
ATOM 746 C C . GLN A 1 93 ? -4.770 12.821 1.822 1.00 62.16 93 GLN A C 1
ATOM 748 O O . GLN A 1 93 ? -5.030 11.844 1.116 1.00 62.16 93 GLN A O 1
ATOM 753 N N . PRO A 1 94 ? -5.053 14.076 1.424 1.00 52.34 94 PRO A N 1
ATOM 754 C CA . PRO A 1 94 ? -5.374 14.346 0.035 1.00 52.34 94 PRO A CA 1
ATOM 755 C C . PRO A 1 94 ? -4.161 13.919 -0.792 1.00 52.34 94 PRO A C 1
ATOM 757 O O . PRO A 1 94 ? -3.030 14.270 -0.446 1.00 52.34 94 PRO A O 1
ATOM 760 N N . ALA A 1 95 ? -4.381 13.139 -1.850 1.00 49.38 95 ALA A N 1
ATOM 761 C CA . ALA A 1 95 ? -3.324 12.742 -2.768 1.00 49.38 95 ALA A CA 1
ATOM 762 C C . ALA A 1 95 ? -2.630 14.008 -3.301 1.00 49.38 95 ALA A C 1
ATOM 764 O O . ALA A 1 95 ? -3.148 14.681 -4.191 1.00 49.38 95 ALA A O 1
ATOM 765 N N . LYS A 1 96 ? -1.472 14.375 -2.737 1.00 42.09 96 LYS A N 1
ATOM 766 C CA . LYS A 1 96 ? -0.636 15.456 -3.266 1.00 42.09 96 LYS A CA 1
ATOM 767 C C . LYS A 1 96 ? -0.044 14.968 -4.588 1.00 42.09 96 LYS A C 1
ATOM 769 O O . LYS A 1 96 ? 1.040 14.396 -4.615 1.00 42.09 96 LYS A O 1
ATOM 774 N N . GLY A 1 97 ? -0.793 15.144 -5.674 1.00 35.19 97 GLY A N 1
ATOM 775 C CA . GLY A 1 97 ? -0.350 14.786 -7.021 1.00 35.19 97 GLY A CA 1
ATOM 776 C C . GLY A 1 97 ? -1.419 14.271 -7.978 1.00 35.19 97 GLY A C 1
ATOM 777 O O . GLY A 1 97 ? -1.136 14.201 -9.166 1.00 35.19 97 GLY A O 1
ATOM 778 N N . ALA A 1 98 ? -2.642 13.979 -7.525 1.00 35.84 98 ALA A N 1
ATOM 779 C CA . ALA A 1 98 ? -3.764 13.840 -8.451 1.00 35.84 98 ALA A CA 1
ATOM 780 C C . ALA A 1 98 ? -4.271 15.248 -8.784 1.00 35.84 98 ALA A C 1
ATOM 782 O O . ALA A 1 98 ? -5.190 15.769 -8.152 1.00 35.84 98 ALA A O 1
ATOM 783 N N . GLY A 1 99 ? -3.605 15.908 -9.732 1.00 31.19 99 GLY A N 1
ATOM 784 C CA . GLY A 1 99 ? -4.219 17.029 -10.425 1.00 31.19 99 GLY A CA 1
ATOM 785 C C . GLY A 1 99 ? -5.541 16.542 -11.012 1.00 31.19 99 GLY A C 1
ATOM 786 O O . GLY A 1 99 ? -5.536 15.643 -11.840 1.00 31.19 99 GLY A O 1
ATOM 787 N N . ALA A 1 100 ? -6.639 17.105 -10.514 1.00 38.06 100 ALA A N 1
ATOM 788 C CA . ALA A 1 100 ? -7.971 17.044 -11.099 1.00 38.06 100 ALA A CA 1
ATOM 789 C C . ALA A 1 100 ? -8.433 15.657 -11.591 1.00 38.06 100 ALA A C 1
ATOM 791 O O . ALA A 1 100 ? -8.584 15.437 -12.785 1.00 38.06 100 ALA A O 1
ATOM 792 N N . ASP A 1 101 ? -8.812 14.782 -10.658 1.00 29.66 101 ASP A N 1
ATOM 793 C CA . ASP A 1 101 ? -10.172 14.252 -10.763 1.00 29.66 101 ASP A CA 1
ATOM 794 C C . ASP A 1 101 ? -10.774 14.037 -9.374 1.00 29.66 101 ASP A C 1
ATOM 796 O O . ASP A 1 101 ? -10.550 13.050 -8.666 1.00 29.66 101 ASP A O 1
ATOM 800 N N . ALA A 1 102 ? -11.514 15.050 -8.940 1.00 39.88 102 ALA A N 1
ATOM 801 C CA . ALA A 1 102 ? -12.363 14.965 -7.777 1.00 39.88 102 ALA A CA 1
ATOM 802 C C . ALA A 1 102 ? -13.573 14.095 -8.127 1.00 39.88 102 ALA A C 1
ATOM 804 O O . ALA A 1 102 ? -14.634 14.617 -8.421 1.00 39.88 102 ALA A O 1
ATOM 805 N N . THR A 1 103 ? -13.441 12.770 -8.070 1.00 33.91 103 THR A N 1
ATOM 806 C CA . THR A 1 103 ? -14.546 11.878 -7.681 1.00 33.91 103 THR A CA 1
ATOM 807 C C . THR A 1 103 ? -14.033 10.474 -7.359 1.00 33.91 103 THR A C 1
ATOM 809 O O . THR A 1 103 ? -14.048 9.549 -8.160 1.00 33.91 103 THR A O 1
ATOM 812 N N . THR A 1 104 ? -13.696 10.243 -6.096 1.00 34.62 104 THR A N 1
ATOM 813 C CA . THR A 1 104 ? -14.019 8.943 -5.490 1.00 34.62 104 THR A CA 1
ATOM 814 C C . THR A 1 104 ? -14.808 9.212 -4.229 1.00 34.62 104 THR A C 1
ATOM 816 O O . THR A 1 104 ? -14.411 8.921 -3.103 1.00 34.62 104 THR A O 1
ATOM 819 N N . GLY A 1 105 ? -15.966 9.836 -4.452 1.00 28.02 105 GLY A N 1
ATOM 820 C CA . GLY A 1 105 ? -17.071 9.679 -3.534 1.00 28.02 105 GLY A CA 1
ATOM 821 C C . GLY A 1 105 ? -17.349 8.192 -3.348 1.00 28.02 105 GLY A C 1
ATOM 822 O O . GLY A 1 105 ? -17.102 7.362 -4.226 1.00 28.02 105 GLY A O 1
ATOM 823 N N . TYR A 1 106 ? -17.918 7.877 -2.199 1.00 32.94 106 TYR A N 1
ATOM 824 C CA . TYR A 1 106 ? -18.823 6.754 -2.053 1.00 32.94 106 TYR A CA 1
ATOM 825 C C . TYR A 1 106 ? -19.934 6.855 -3.115 1.00 32.94 106 TYR A C 1
ATOM 827 O O . TYR A 1 106 ? -21.044 7.262 -2.812 1.00 32.94 106 TYR A O 1
ATOM 835 N N . ASN A 1 107 ? -19.644 6.529 -4.373 1.00 28.81 107 ASN A N 1
ATOM 836 C CA . ASN A 1 107 ? -20.607 6.465 -5.458 1.00 28.81 107 ASN A CA 1
ATOM 837 C C . ASN A 1 107 ? -20.358 5.180 -6.236 1.00 28.81 107 ASN A C 1
ATOM 839 O O . ASN A 1 107 ? -19.485 5.034 -7.083 1.00 28.81 107 ASN A O 1
ATOM 843 N N . ARG A 1 108 ? -21.170 4.217 -5.828 1.00 32.22 108 ARG A N 1
ATOM 844 C CA . ARG A 1 108 ? -21.496 2.946 -6.453 1.00 32.22 108 ARG A CA 1
ATOM 845 C C . ARG A 1 108 ? -21.662 3.124 -7.973 1.00 32.22 108 ARG A C 1
ATOM 847 O O . ARG A 1 108 ? -22.720 3.555 -8.419 1.00 32.22 108 ARG A O 1
ATOM 854 N N . ALA A 1 109 ? -20.666 2.747 -8.771 1.00 27.14 109 ALA A N 1
ATOM 855 C CA . ALA A 1 109 ? -20.870 2.565 -10.205 1.00 27.14 109 ALA A CA 1
ATOM 856 C C . ALA A 1 109 ? -21.687 1.277 -10.417 1.00 27.14 109 ALA A C 1
ATOM 858 O O . ALA A 1 109 ? -21.171 0.162 -10.324 1.00 27.14 109 ALA A O 1
ATOM 859 N N . ARG A 1 110 ? -23.003 1.425 -10.617 1.00 28.56 110 ARG A N 1
ATOM 860 C CA . ARG A 1 110 ? -23.863 0.366 -11.160 1.00 28.56 110 ARG A CA 1
ATOM 861 C C . ARG A 1 110 ? -23.628 0.308 -12.667 1.00 28.56 110 ARG A C 1
ATOM 863 O O . ARG A 1 110 ? -23.914 1.277 -13.358 1.00 28.56 110 ARG A O 1
ATOM 870 N N . TYR A 1 111 ? -23.172 -0.835 -13.168 1.00 25.20 111 TYR A N 1
ATOM 871 C CA . TYR A 1 111 ? -23.296 -1.159 -14.586 1.00 25.20 111 TYR A CA 1
ATOM 872 C C . TYR A 1 111 ? -24.783 -1.365 -14.914 1.00 25.20 111 TYR A C 1
ATOM 874 O O . TYR A 1 111 ? -25.419 -2.256 -14.350 1.00 25.20 111 TYR A O 1
ATOM 882 N N . GLN A 1 112 ? -25.338 -0.551 -15.813 1.00 31.48 112 GLN A N 1
ATOM 883 C CA . GLN A 1 112 ? -26.540 -0.902 -16.566 1.00 31.48 112 GLN A CA 1
ATOM 884 C C . GLN A 1 112 ? -26.076 -1.392 -17.935 1.00 31.48 112 GLN A C 1
ATOM 886 O O . GLN A 1 112 ? -25.555 -0.623 -18.736 1.00 31.48 112 GLN A O 1
ATOM 891 N N . ALA A 1 113 ? -26.224 -2.693 -18.178 1.00 28.36 113 ALA A N 1
ATOM 892 C CA . ALA A 1 113 ? -26.155 -3.228 -19.525 1.00 28.36 113 ALA A CA 1
ATOM 893 C C . ALA A 1 113 ? -27.425 -2.777 -20.255 1.00 28.36 113 ALA A C 1
ATOM 895 O O . ALA A 1 113 ? -28.521 -3.240 -19.929 1.00 28.36 113 ALA A O 1
ATOM 896 N N . SER A 1 114 ? -27.290 -1.857 -21.205 1.00 33.75 114 SER A N 1
ATOM 897 C CA . SER A 1 114 ? -28.373 -1.532 -22.126 1.00 33.75 114 SER A CA 1
ATOM 898 C C . SER A 1 114 ? -28.608 -2.744 -23.023 1.00 33.75 114 SER A C 1
ATOM 900 O O . SER A 1 114 ? -27.798 -3.062 -23.889 1.00 33.75 114 SER A O 1
ATOM 902 N N . ARG A 1 115 ? -29.708 -3.452 -22.763 1.00 32.50 115 ARG A N 1
ATOM 903 C CA . ARG A 1 115 ? -30.373 -4.287 -23.759 1.00 32.50 115 ARG A CA 1
ATOM 904 C C . ARG A 1 115 ? -31.205 -3.371 -24.647 1.00 32.50 115 ARG A C 1
ATOM 906 O O . ARG A 1 115 ? -32.156 -2.781 -24.140 1.00 32.50 115 ARG A O 1
ATOM 913 N N . SER A 1 116 ? -30.872 -3.336 -25.929 1.00 36.38 116 SER A N 1
ATOM 914 C CA . SER A 1 116 ? -31.807 -3.233 -27.057 1.00 36.38 116 SER A CA 1
ATOM 915 C C . SER A 1 116 ? -31.008 -3.337 -28.342 1.00 36.38 116 SER A C 1
ATOM 917 O O . SER A 1 116 ? -30.159 -2.440 -28.539 1.00 36.38 116 SER A O 1
#

Sequence (116 aa):
MKTVRLSLINRQGQIINTWSIPYARRIAALDVAMDRAEEEGHAGVLWSVFNKGKTQEFAFDSHNPWAIALFAAQIQPFMTKHGTLDIDRFMRQPAKGAGADATTGYNRARYQASRS

pLDDT: mean 74.35, std 20.9, range [25.2, 92.75]

Radius of gyration: 15.77 Å; chains: 1; bounding box: 48×32×48 Å